Protein AF-B7IEK4-F1 (afdb_monomer_lite)

Organism: Thermosipho africanus (strain TCF52B) (NCBI:txid484019)

Sequence (130 aa):
MVFKKTTFKYEIAVPFFGFIPDEIMPVWNFYTQNFYLSSYICPECGKLMMKTVFPNDYPFETNDGIKKVPRIFTCGDCKTLHIPAPGYKLSSNNGYYYKAKSDEEFEKIIKKIDKNGSLIGRQNTLYNEN

pLDDT: mean 91.56, std 10.75, range [44.56, 98.5]

Foldseek 3Di:
DAWEKFPFAKDFADADVNDDDPLQEADDDDDFDFWDWDRIADRPRRHTWIKFFAQWFDWHHYPVGIATAGMWTAGLVQLKIWTAGHQADVNVSGTTMDHDPDNVRSVVVRRVVRVRTHNDGDDDRHHPDD

Secondary structure (DSSP, 8-state):
--BEEP----EE---BTTB--GGGPPP--S--SS-EEEEEEPTTT-PEEEEEEEEEEEEEEETTEEEEEEEEEEETTTTEEEEEPTT--GGGT-EEEEE-SSHHHHHHHHHHHHTT-BSSPPTT------

Structure (mmCIF, N/CA/C/O backbone):
data_AF-B7IEK4-F1
#
_entry.id   AF-B7IEK4-F1
#
loop_
_atom_site.group_PDB
_atom_site.id
_atom_site.type_symbol
_atom_site.label_atom_id
_atom_site.label_alt_id
_atom_site.label_comp_id
_atom_site.label_asym_id
_atom_site.label_entity_id
_atom_site.label_seq_id
_atom_site.pdbx_PDB_ins_code
_atom_site.Cartn_x
_atom_site.Cartn_y
_atom_site.Cartn_z
_atom_site.occupancy
_atom_site.B_iso_or_equiv
_atom_site.auth_seq_id
_atom_site.auth_comp_id
_atom_site.auth_asym_id
_atom_site.auth_atom_id
_atom_site.pdbx_PDB_model_num
ATOM 1 N N . MET A 1 1 ? -6.422 -3.281 12.115 1.00 90.31 1 MET A N 1
ATOM 2 C CA . MET A 1 1 ? -6.100 -3.572 10.699 1.00 90.31 1 MET A CA 1
ATOM 3 C C . MET A 1 1 ? -5.043 -4.655 10.732 1.00 90.31 1 MET A C 1
ATOM 5 O O . MET A 1 1 ? -3.956 -4.357 11.200 1.00 90.31 1 MET A O 1
ATOM 9 N N . VAL A 1 2 ? -5.368 -5.879 10.307 1.00 96.94 2 VAL A N 1
ATOM 10 C CA . VAL A 1 2 ? -4.427 -7.013 10.330 1.00 96.94 2 VAL A CA 1
ATOM 11 C C . VAL A 1 2 ? -4.109 -7.417 8.898 1.00 96.94 2 VAL A C 1
ATOM 13 O O . VAL A 1 2 ? -5.012 -7.762 8.134 1.00 96.94 2 VAL A O 1
ATOM 16 N N . PHE A 1 3 ? -2.836 -7.343 8.526 1.00 98.12 3 PHE A N 1
ATOM 17 C CA . PHE A 1 3 ? -2.371 -7.679 7.188 1.00 98.12 3 PHE A CA 1
ATOM 18 C C . PHE A 1 3 ? -2.246 -9.199 7.014 1.00 98.12 3 PHE A C 1
ATOM 20 O O . PHE A 1 3 ? -1.711 -9.912 7.867 1.00 98.12 3 PHE A O 1
ATOM 27 N N . LYS A 1 4 ? -2.706 -9.691 5.866 1.00 97.75 4 LYS A N 1
ATOM 28 C CA . LYS A 1 4 ? -2.616 -11.098 5.462 1.00 97.75 4 LYS A CA 1
ATOM 29 C C . LYS A 1 4 ? -1.392 -11.308 4.585 1.00 97.75 4 LYS A C 1
ATOM 31 O O . LYS A 1 4 ? -0.952 -10.377 3.916 1.00 97.75 4 LYS A O 1
ATOM 36 N N . LYS A 1 5 ? -0.848 -12.525 4.559 1.00 97.00 5 LYS A N 1
ATOM 37 C CA . LYS A 1 5 ? 0.287 -12.857 3.688 1.00 97.00 5 LYS A CA 1
ATOM 38 C C . LYS A 1 5 ? -0.080 -12.604 2.224 1.00 97.00 5 LYS A C 1
ATOM 40 O O . LYS A 1 5 ? -1.184 -12.942 1.801 1.00 97.00 5 LYS A O 1
ATOM 45 N N . THR A 1 6 ? 0.817 -11.964 1.479 1.00 94.38 6 THR A N 1
ATOM 46 C CA . THR A 1 6 ? 0.573 -11.627 0.073 1.00 94.38 6 THR A CA 1
ATOM 47 C C . THR A 1 6 ? 0.484 -12.888 -0.780 1.00 94.38 6 THR A C 1
ATOM 49 O O . THR A 1 6 ? 1.303 -13.793 -0.646 1.00 94.38 6 THR A O 1
ATOM 52 N N . THR A 1 7 ? -0.499 -12.930 -1.675 1.00 93.31 7 THR A N 1
ATOM 53 C CA . THR A 1 7 ? -0.586 -13.903 -2.779 1.00 93.31 7 THR A CA 1
ATOM 54 C C . THR A 1 7 ? -0.283 -13.256 -4.130 1.00 93.31 7 THR A C 1
ATOM 56 O O . THR A 1 7 ? -0.235 -13.934 -5.154 1.00 93.31 7 THR A O 1
ATOM 59 N N . PHE A 1 8 ? -0.081 -11.939 -4.137 1.00 94.44 8 PHE A N 1
ATOM 60 C CA . PHE A 1 8 ? 0.182 -11.163 -5.335 1.00 94.44 8 PHE A CA 1
ATOM 61 C C . PHE A 1 8 ? 1.618 -11.295 -5.837 1.00 94.44 8 PHE A C 1
ATOM 63 O O . PHE A 1 8 ? 2.550 -11.470 -5.048 1.00 94.44 8 PHE A O 1
ATOM 70 N N . LYS A 1 9 ? 1.772 -11.108 -7.151 1.00 95.56 9 LYS A N 1
ATOM 71 C CA . LYS A 1 9 ? 3.052 -10.872 -7.817 1.00 95.56 9 LYS A CA 1
ATOM 72 C C . LYS A 1 9 ? 3.156 -9.394 -8.175 1.00 95.56 9 LYS A C 1
ATOM 74 O O . LYS A 1 9 ? 2.292 -8.879 -8.874 1.00 95.56 9 LYS A O 1
ATOM 79 N N . TYR A 1 10 ? 4.173 -8.719 -7.662 1.00 95.69 10 TYR A N 1
ATOM 80 C CA . TYR A 1 10 ? 4.379 -7.293 -7.854 1.00 95.69 10 TYR A CA 1
ATOM 81 C C . TYR A 1 10 ? 5.405 -7.039 -8.942 1.00 95.69 10 TYR A C 1
ATOM 83 O O . TYR A 1 10 ? 6.509 -7.585 -8.922 1.00 95.69 10 TYR A O 1
ATOM 91 N N . GLU A 1 11 ? 5.048 -6.125 -9.829 1.00 93.94 11 GLU A N 1
ATOM 92 C CA . GLU A 1 11 ? 5.883 -5.687 -10.934 1.00 93.94 11 GLU A CA 1
ATOM 93 C C . GLU A 1 11 ? 6.155 -4.190 -10.823 1.00 93.94 11 GLU A C 1
ATOM 95 O O . GLU A 1 11 ? 5.448 -3.439 -10.141 1.00 93.94 11 GLU A O 1
ATOM 100 N N . ILE A 1 12 ? 7.234 -3.770 -11.471 1.00 92.06 12 ILE A N 1
ATOM 101 C CA . ILE A 1 12 ? 7.664 -2.381 -11.522 1.00 92.06 12 ILE A CA 1
ATOM 102 C C . ILE A 1 12 ? 7.354 -1.859 -12.923 1.00 92.06 12 ILE A C 1
ATOM 104 O O . ILE A 1 12 ? 7.728 -2.488 -13.909 1.00 92.06 12 ILE A O 1
ATOM 108 N N . ALA A 1 13 ? 6.704 -0.702 -13.009 1.00 88.44 13 ALA A N 1
ATOM 109 C CA . ALA A 1 13 ? 6.542 0.012 -14.262 1.00 88.44 13 ALA A CA 1
ATOM 110 C C . ALA A 1 13 ? 7.913 0.464 -14.767 1.00 88.44 13 ALA A C 1
ATOM 112 O O . ALA A 1 13 ? 8.627 1.211 -14.090 1.00 88.44 13 ALA A O 1
ATOM 113 N N . VAL A 1 14 ? 8.272 0.007 -15.963 1.00 80.75 14 VAL A N 1
ATOM 114 C CA . VAL A 1 14 ? 9.465 0.462 -16.672 1.00 80.75 14 VAL A CA 1
ATOM 115 C C . VAL A 1 14 ? 9.023 1.577 -17.620 1.00 80.75 14 VAL A C 1
ATOM 117 O O . VAL A 1 14 ? 8.241 1.305 -18.530 1.00 80.75 14 VAL A O 1
ATOM 120 N N . PRO A 1 15 ? 9.458 2.832 -17.413 1.00 75.62 15 PRO A N 1
ATOM 121 C CA . PRO A 1 15 ? 9.068 3.924 -18.294 1.00 75.62 15 PRO A CA 1
ATOM 122 C C . PRO A 1 15 ? 9.600 3.679 -19.712 1.00 75.62 15 PRO A C 1
ATOM 124 O O . PRO A 1 15 ? 10.781 3.381 -19.900 1.00 75.62 15 PRO A O 1
ATOM 127 N N . PHE A 1 16 ? 8.737 3.833 -20.715 1.00 73.00 16 PHE A N 1
ATOM 128 C CA . PHE A 1 16 ? 9.112 3.733 -22.125 1.00 73.00 16 PHE A CA 1
ATOM 129 C C . PHE A 1 16 ? 9.455 5.139 -22.626 1.00 73.00 16 PHE A C 1
ATOM 131 O O . PHE A 1 16 ? 8.608 6.027 -22.598 1.00 73.00 16 PHE A O 1
ATOM 138 N N . PHE A 1 17 ? 10.717 5.378 -23.000 1.00 75.62 17 PHE A N 1
ATOM 139 C CA . PHE A 1 17 ? 11.229 6.718 -23.350 1.00 75.62 17 PHE A CA 1
ATOM 140 C C . PHE A 1 17 ? 10.967 7.803 -22.286 1.00 75.62 17 PHE A C 1
ATOM 142 O O . PHE A 1 17 ? 10.745 8.967 -22.604 1.00 75.62 17 PHE A O 1
ATOM 149 N N . GLY A 1 18 ? 10.991 7.432 -21.002 1.00 76.81 18 GLY A N 1
ATOM 150 C CA . GLY A 1 18 ? 10.754 8.372 -19.901 1.00 76.81 18 GLY A CA 1
ATOM 151 C C . GLY A 1 18 ? 9.282 8.744 -19.685 1.00 76.81 18 GLY A C 1
ATOM 152 O O . GLY A 1 18 ? 8.997 9.542 -18.796 1.00 76.81 18 GLY A O 1
ATOM 153 N N . PHE A 1 19 ? 8.354 8.153 -20.443 1.00 80.19 19 PHE A N 1
ATOM 154 C CA . PHE A 1 19 ? 6.918 8.365 -20.298 1.00 80.19 19 PHE A CA 1
ATOM 155 C C . PHE A 1 19 ? 6.243 7.196 -19.565 1.00 80.19 19 PHE A C 1
ATOM 157 O O . PHE A 1 19 ? 6.614 6.029 -19.727 1.00 80.19 19 PHE A O 1
ATOM 164 N N . ILE A 1 20 ? 5.242 7.533 -18.751 1.00 82.88 20 ILE A N 1
ATOM 165 C CA . ILE A 1 20 ? 4.340 6.599 -18.074 1.00 82.88 20 ILE A CA 1
ATOM 166 C C . ILE A 1 20 ? 2.948 6.827 -18.680 1.00 82.88 20 ILE A C 1
ATOM 168 O O . ILE A 1 20 ? 2.461 7.951 -18.583 1.00 82.88 20 ILE A O 1
ATOM 172 N N . PRO A 1 21 ? 2.311 5.808 -19.288 1.00 87.25 21 PRO A N 1
ATOM 173 C CA . PRO A 1 21 ? 0.976 5.952 -19.863 1.00 87.25 21 PRO A CA 1
ATOM 174 C C . PRO A 1 21 ? -0.082 6.375 -18.842 1.00 87.25 21 PRO A C 1
ATOM 176 O O . PRO A 1 21 ? -0.107 5.876 -17.713 1.00 87.25 21 PRO A O 1
ATOM 179 N N . ASP A 1 22 ? -1.011 7.233 -19.267 1.00 88.25 22 ASP A N 1
ATOM 180 C CA . ASP A 1 22 ? -2.117 7.698 -18.423 1.00 88.25 22 ASP A CA 1
ATOM 181 C C . ASP A 1 22 ? -3.000 6.537 -17.942 1.00 88.25 22 ASP A C 1
ATOM 183 O O . ASP A 1 22 ? -3.550 6.582 -16.837 1.00 88.25 22 ASP A O 1
ATOM 187 N N . GLU A 1 23 ? -3.093 5.441 -18.709 1.00 90.56 23 GLU A N 1
ATOM 188 C CA . GLU A 1 23 ? -3.891 4.282 -18.304 1.00 90.56 23 GLU A CA 1
ATOM 189 C C . GLU A 1 23 ? -3.349 3.594 -17.049 1.00 90.56 23 GLU A C 1
ATOM 191 O O . GLU A 1 23 ? -4.122 2.930 -16.357 1.00 90.56 23 GLU A O 1
ATOM 196 N N . ILE A 1 24 ? -2.067 3.767 -16.715 1.00 92.19 24 ILE A N 1
ATOM 197 C CA . ILE A 1 24 ? -1.469 3.194 -15.504 1.00 92.19 24 ILE A CA 1
ATOM 198 C C . ILE A 1 24 ? -1.284 4.226 -14.391 1.00 92.19 24 ILE A C 1
ATOM 200 O O . ILE A 1 24 ? -0.760 3.882 -13.338 1.00 92.19 24 ILE A O 1
ATOM 204 N N . MET A 1 25 ? -1.728 5.472 -14.560 1.00 94.12 25 MET A N 1
ATOM 205 C CA . MET A 1 25 ? -1.613 6.491 -13.512 1.00 94.12 25 MET A CA 1
ATOM 206 C C . MET A 1 25 ? -2.414 6.121 -12.251 1.00 94.12 25 MET A C 1
ATOM 208 O O . MET A 1 25 ? -3.463 5.474 -12.346 1.00 94.12 25 MET A O 1
ATOM 212 N N . PRO A 1 26 ? -1.938 6.495 -11.047 1.00 95.44 26 PRO A N 1
ATOM 213 C CA . PRO A 1 26 ? -2.632 6.161 -9.809 1.00 95.44 26 PRO A CA 1
ATOM 214 C C . PRO A 1 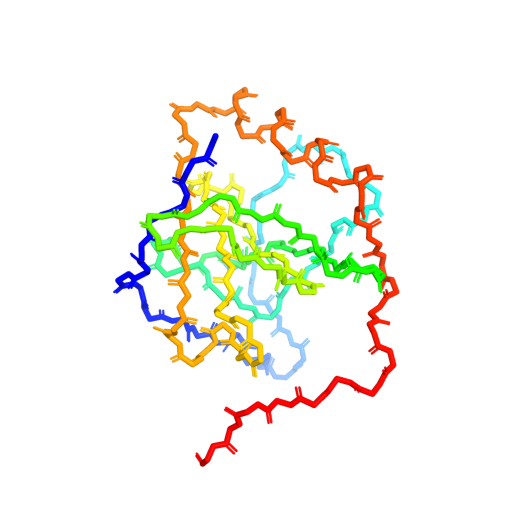26 ? -3.982 6.881 -9.725 1.00 95.44 26 PRO A C 1
ATOM 216 O O . PRO A 1 26 ? -4.104 8.052 -10.081 1.00 95.44 26 PRO A O 1
ATOM 219 N N . VAL A 1 27 ? -4.984 6.211 -9.157 1.00 95.50 27 VAL A N 1
ATOM 220 C CA . VAL A 1 27 ? -6.227 6.867 -8.725 1.00 95.50 27 VAL A CA 1
ATOM 221 C C . VAL A 1 27 ? -6.016 7.396 -7.311 1.00 95.50 27 VAL A C 1
ATOM 223 O O . VAL A 1 27 ? -5.764 6.611 -6.395 1.00 95.50 27 VAL A O 1
ATOM 226 N N . TRP A 1 28 ? -6.100 8.715 -7.115 1.00 95.50 28 TRP A N 1
ATOM 227 C CA . TRP A 1 28 ? -5.885 9.348 -5.811 1.00 95.50 28 TRP A CA 1
ATOM 228 C C . TRP A 1 28 ? -6.726 10.618 -5.660 1.00 95.50 28 TRP A C 1
ATOM 230 O O . TRP A 1 28 ? -6.449 11.634 -6.288 1.00 95.50 28 TRP A O 1
ATOM 240 N N . ASN A 1 29 ? -7.757 10.558 -4.813 1.00 92.44 29 ASN A N 1
ATOM 241 C CA . ASN A 1 29 ? -8.815 11.579 -4.772 1.00 92.44 29 ASN A CA 1
ATOM 242 C C . ASN A 1 29 ? -8.808 12.434 -3.497 1.00 92.44 29 ASN A C 1
ATOM 244 O O . ASN A 1 29 ? -9.764 13.156 -3.230 1.00 92.44 29 ASN A O 1
ATOM 248 N N . PHE A 1 30 ? -7.763 12.342 -2.676 1.00 93.44 30 PHE A N 1
ATOM 249 C CA . PHE A 1 30 ? -7.656 13.109 -1.438 1.00 93.44 30 PHE A CA 1
ATOM 250 C C . PHE A 1 30 ? -6.212 13.533 -1.176 1.00 93.44 30 PHE A C 1
ATOM 252 O O . PHE A 1 30 ? -5.257 12.943 -1.680 1.00 93.44 30 PHE A O 1
ATOM 259 N N . TYR A 1 31 ? -6.057 14.587 -0.380 1.00 94.44 31 TYR A N 1
ATOM 260 C CA . TYR A 1 31 ? -4.759 15.193 -0.116 1.00 94.44 31 TYR A CA 1
ATOM 261 C C . TYR A 1 31 ? -3.952 14.421 0.937 1.00 94.44 31 TYR A C 1
ATOM 263 O O . TYR A 1 31 ? -4.480 14.013 1.975 1.00 94.44 31 TYR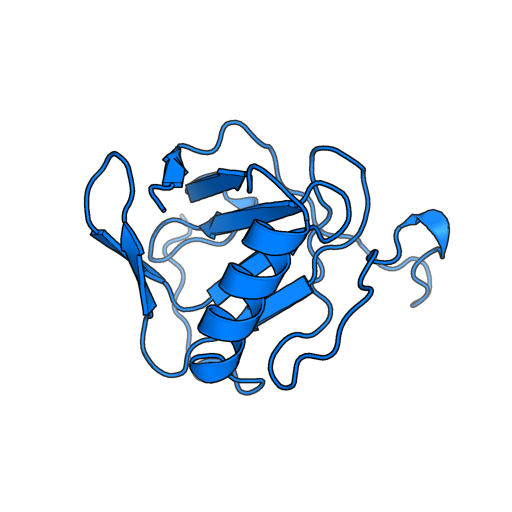 A O 1
ATOM 271 N N . THR A 1 32 ? -2.654 14.285 0.674 1.00 96.94 32 THR A N 1
ATOM 272 C CA . THR A 1 32 ? -1.637 13.673 1.541 1.00 96.94 32 THR A CA 1
ATOM 273 C C . THR A 1 32 ? -0.322 14.423 1.371 1.00 96.94 32 THR A C 1
ATOM 275 O O . THR A 1 32 ? -0.002 14.825 0.254 1.00 96.94 32 THR A O 1
ATOM 278 N N . GLN A 1 33 ? 0.449 14.588 2.445 1.00 96.88 33 GLN A N 1
ATOM 279 C CA . GLN A 1 33 ? 1.714 15.336 2.410 1.00 96.88 33 GLN A CA 1
ATOM 280 C C . GLN A 1 33 ? 2.930 14.446 2.135 1.00 96.88 33 GLN A C 1
ATOM 282 O O . GLN A 1 33 ? 3.909 14.898 1.549 1.00 96.88 33 GLN A O 1
ATOM 287 N N . ASN A 1 34 ? 2.870 13.182 2.554 1.00 97.19 34 ASN A N 1
ATOM 288 C CA . ASN A 1 34 ? 4.003 12.262 2.583 1.00 97.19 34 ASN A CA 1
ATOM 289 C C . ASN A 1 34 ? 3.835 11.060 1.643 1.00 97.19 34 ASN A C 1
ATOM 291 O O . ASN A 1 34 ? 4.706 10.187 1.605 1.00 97.19 34 ASN A O 1
ATOM 295 N N . PHE A 1 35 ? 2.739 10.996 0.883 1.00 97.19 35 PHE A N 1
ATOM 296 C CA . PHE A 1 35 ? 2.568 10.017 -0.188 1.00 97.19 35 PHE A CA 1
ATOM 297 C C . PHE A 1 35 ? 3.025 10.576 -1.531 1.00 97.19 35 PHE A C 1
ATOM 299 O O . PHE A 1 35 ? 2.696 11.695 -1.909 1.00 97.19 35 PHE A O 1
ATOM 306 N N . TYR A 1 36 ? 3.748 9.750 -2.276 1.00 95.19 36 TYR A N 1
ATOM 307 C CA . TYR A 1 36 ? 4.260 10.063 -3.602 1.00 95.19 36 TYR A CA 1
ATOM 308 C C . TYR A 1 36 ? 4.203 8.827 -4.499 1.00 95.19 36 TYR A C 1
ATOM 310 O O . TYR A 1 36 ? 3.989 7.706 -4.028 1.00 95.19 36 TYR A O 1
ATOM 318 N N . LEU A 1 37 ? 4.374 9.032 -5.803 1.00 94.56 37 LEU A N 1
ATOM 319 C CA . LEU A 1 37 ? 4.256 7.964 -6.787 1.00 94.56 37 LEU A CA 1
ATOM 320 C C . LEU A 1 37 ? 5.278 6.844 -6.527 1.00 94.56 37 LEU A C 1
ATOM 322 O O . LEU A 1 37 ? 6.474 7.077 -6.318 1.00 94.56 37 LEU A O 1
ATOM 326 N N . SER A 1 38 ? 4.801 5.603 -6.533 1.00 94.25 38 SER A N 1
ATOM 327 C CA . SER A 1 38 ? 5.640 4.411 -6.543 1.00 94.25 38 SER A CA 1
ATOM 328 C C . SER A 1 38 ? 5.930 3.981 -7.974 1.00 94.25 38 SER A C 1
ATOM 330 O O . SER A 1 38 ? 5.148 4.233 -8.878 1.00 94.25 38 SER A O 1
ATOM 332 N N . SER A 1 39 ? 7.021 3.245 -8.167 1.00 93.12 39 SER A N 1
ATOM 333 C CA . SER A 1 39 ? 7.281 2.536 -9.419 1.00 93.12 39 SER A CA 1
ATOM 334 C C . SER A 1 39 ? 6.523 1.206 -9.506 1.00 93.12 39 SER A C 1
ATOM 336 O O . SER A 1 39 ? 6.556 0.559 -10.540 1.00 93.12 39 SER A O 1
ATOM 338 N N . TYR A 1 40 ? 5.885 0.754 -8.423 1.00 96.25 40 TYR A N 1
ATOM 339 C CA . TYR A 1 40 ? 5.153 -0.512 -8.399 1.00 96.25 40 TYR A CA 1
ATOM 340 C C . TYR A 1 40 ? 3.740 -0.383 -8.955 1.00 96.25 40 TYR A C 1
ATOM 342 O O . TYR A 1 40 ? 3.012 0.552 -8.611 1.00 96.25 40 TYR A O 1
ATOM 350 N N . ILE A 1 41 ? 3.349 -1.389 -9.730 1.00 96.56 41 ILE A N 1
ATOM 351 C CA . ILE A 1 41 ? 2.010 -1.540 -10.289 1.00 96.56 41 ILE A CA 1
ATOM 352 C C . ILE A 1 41 ? 1.149 -2.374 -9.334 1.00 96.56 41 ILE A C 1
ATOM 354 O O . ILE A 1 41 ? 1.613 -3.349 -8.736 1.00 96.56 41 ILE A O 1
ATOM 358 N N . CYS A 1 42 ? -0.111 -1.978 -9.168 1.00 97.56 42 CYS A N 1
ATOM 359 C CA . CYS A 1 42 ? -1.098 -2.744 -8.431 1.00 97.56 42 CYS A CA 1
ATOM 360 C C . CYS A 1 42 ? -1.401 -4.053 -9.182 1.00 97.56 42 CYS A C 1
ATOM 362 O O . CYS A 1 42 ? -1.849 -4.005 -10.328 1.00 97.56 42 CYS A O 1
ATOM 364 N N . PRO A 1 43 ? -1.230 -5.216 -8.537 1.00 96.50 43 PRO A N 1
ATOM 365 C CA . PRO A 1 43 ? -1.439 -6.523 -9.161 1.00 96.50 43 PRO A CA 1
ATOM 366 C C . PRO A 1 43 ? -2.915 -6.843 -9.448 1.00 96.50 43 PRO A C 1
ATOM 368 O O . PRO A 1 43 ? -3.201 -7.816 -10.136 1.00 96.50 43 PRO A O 1
ATOM 371 N N . GLU A 1 44 ? -3.852 -6.067 -8.895 1.00 96.88 44 GLU A N 1
ATOM 372 C CA . GLU A 1 44 ? -5.292 -6.258 -9.100 1.00 96.88 44 GLU A CA 1
ATOM 373 C C . GLU A 1 44 ? -5.814 -5.469 -10.308 1.00 96.88 44 GLU A C 1
ATOM 375 O O . GLU A 1 44 ? -6.554 -6.028 -11.112 1.00 96.88 44 GLU A O 1
ATOM 380 N N . CYS A 1 45 ? -5.444 -4.190 -10.447 1.00 96.94 45 CYS A N 1
ATOM 381 C CA . CYS A 1 45 ? -6.017 -3.306 -11.472 1.00 96.94 45 CYS A CA 1
ATOM 382 C C . CYS A 1 45 ? -5.015 -2.724 -12.476 1.00 96.94 45 CYS A C 1
ATOM 384 O O . CYS A 1 45 ? -5.419 -1.995 -13.379 1.00 96.94 45 CYS A O 1
ATOM 386 N N . GLY A 1 46 ? -3.714 -2.984 -12.329 1.00 96.19 46 GLY A N 1
ATOM 387 C CA . GLY A 1 46 ? -2.697 -2.472 -13.253 1.00 96.19 46 GLY A CA 1
ATOM 388 C C . GLY A 1 46 ? -2.367 -0.980 -13.098 1.00 96.19 46 GLY A C 1
ATOM 389 O O . GLY A 1 46 ? -1.524 -0.465 -13.828 1.00 96.19 46 GLY A O 1
ATOM 390 N N . LYS A 1 47 ? -2.979 -0.271 -12.140 1.00 96.69 47 LYS A N 1
ATOM 391 C CA . LYS A 1 47 ? -2.649 1.130 -11.830 1.00 96.69 47 LYS A CA 1
ATOM 392 C C . LYS A 1 47 ? -1.392 1.227 -10.970 1.00 96.69 47 LYS A C 1
ATOM 394 O O . LYS A 1 47 ? -1.155 0.382 -10.108 1.00 96.69 47 LYS A O 1
ATOM 399 N N . LEU A 1 48 ? -0.616 2.289 -11.136 1.00 96.94 48 LEU A N 1
ATOM 400 C CA . LEU A 1 48 ? 0.496 2.620 -10.257 1.00 96.94 48 L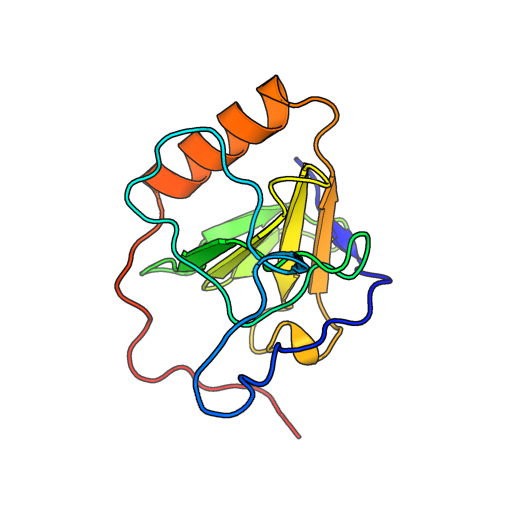EU A CA 1
ATOM 401 C C . LEU A 1 48 ? 0.006 2.832 -8.828 1.00 96.94 48 LEU A C 1
ATOM 403 O O . LEU A 1 48 ? -1.078 3.357 -8.571 1.00 96.94 48 LEU A O 1
ATOM 407 N N . MET A 1 49 ? 0.837 2.410 -7.884 1.00 97.94 49 MET A N 1
ATOM 408 C CA . MET A 1 49 ? 0.584 2.615 -6.468 1.00 97.94 49 MET A CA 1
ATOM 409 C C . MET A 1 49 ? 1.201 3.924 -5.983 1.00 97.94 49 MET A C 1
ATOM 411 O O . MET A 1 49 ? 2.227 4.385 -6.483 1.00 97.94 49 MET A O 1
ATOM 415 N N . MET A 1 50 ? 0.614 4.488 -4.937 1.00 97.94 50 MET A N 1
ATOM 416 C CA . MET A 1 50 ? 1.248 5.518 -4.126 1.00 97.94 50 MET A CA 1
ATOM 417 C C . MET A 1 50 ? 2.086 4.843 -3.040 1.00 97.94 50 MET A C 1
ATOM 419 O O . MET A 1 50 ? 1.871 3.680 -2.692 1.00 97.94 50 MET A O 1
ATOM 423 N N . LYS A 1 51 ? 3.079 5.538 -2.496 1.00 97.25 51 LYS A N 1
ATOM 424 C CA . LYS A 1 51 ? 3.866 5.042 -1.367 1.00 97.25 51 LYS A CA 1
A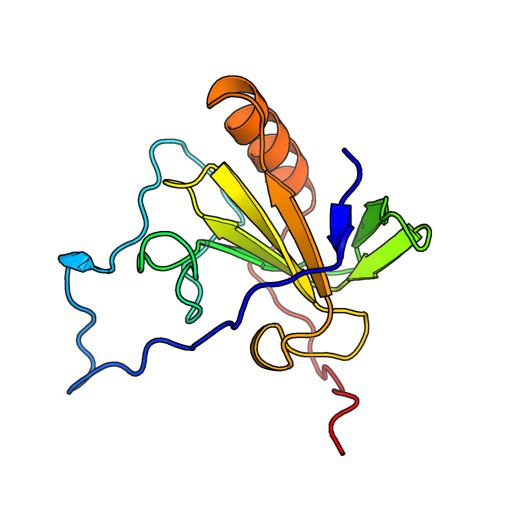TOM 425 C C . LYS A 1 51 ? 4.249 6.160 -0.422 1.00 97.25 51 LYS A C 1
ATOM 427 O O . LYS A 1 51 ? 4.341 7.314 -0.823 1.00 97.25 51 LYS A O 1
ATOM 432 N N . THR A 1 52 ? 4.556 5.775 0.806 1.00 96.94 52 THR A N 1
ATOM 433 C CA . THR A 1 52 ? 5.296 6.611 1.749 1.00 96.94 52 THR A CA 1
ATOM 434 C C . THR A 1 52 ? 6.405 5.789 2.398 1.00 96.94 52 THR A C 1
ATOM 436 O O . THR A 1 52 ? 6.384 4.550 2.372 1.00 96.94 52 THR A O 1
ATOM 439 N N . VAL A 1 53 ? 7.392 6.479 2.955 1.00 95.44 53 VAL A N 1
ATOM 440 C CA . VAL A 1 53 ? 8.510 5.897 3.702 1.00 95.44 53 VAL A CA 1
ATOM 441 C C . VAL A 1 53 ? 8.456 6.367 5.148 1.00 95.44 53 VAL A C 1
ATOM 443 O O . VAL A 1 53 ? 7.879 7.405 5.449 1.00 95.44 53 VAL A O 1
ATOM 446 N N . PHE A 1 54 ? 9.055 5.607 6.054 1.00 93.06 54 PHE A N 1
ATOM 447 C CA . PHE A 1 54 ? 9.106 5.937 7.471 1.00 93.06 54 PHE A CA 1
ATOM 448 C C . PHE A 1 54 ? 10.563 6.158 7.896 1.00 93.06 54 PHE A C 1
ATOM 450 O O . PHE A 1 54 ? 11.399 5.290 7.622 1.00 93.06 54 PHE A O 1
ATOM 457 N N . PRO A 1 55 ? 10.893 7.275 8.576 1.00 87.38 55 PRO A N 1
ATOM 458 C CA . PRO A 1 55 ? 12.251 7.516 9.074 1.00 87.38 55 PRO A CA 1
ATOM 459 C C . PRO A 1 55 ? 12.731 6.412 10.029 1.00 87.38 55 PRO A C 1
ATOM 461 O O . PRO A 1 55 ? 13.881 5.982 9.977 1.00 87.38 55 PRO A O 1
ATOM 464 N N . ASN A 1 56 ? 11.808 5.917 10.857 1.00 87.25 56 ASN A N 1
ATOM 465 C CA . ASN A 1 56 ? 11.968 4.743 11.708 1.00 87.25 56 ASN A CA 1
ATOM 466 C C . ASN A 1 56 ? 10.985 3.663 11.253 1.00 87.25 56 ASN A C 1
ATOM 468 O O . ASN A 1 56 ? 9.864 3.998 10.879 1.00 87.25 56 ASN A O 1
ATOM 472 N N . ASP A 1 57 ? 11.366 2.383 11.317 1.00 90.06 57 ASP A N 1
ATOM 473 C CA . ASP A 1 57 ? 10.489 1.302 10.854 1.00 90.06 57 ASP A CA 1
ATOM 474 C C . ASP A 1 57 ? 9.132 1.327 11.569 1.00 90.06 57 ASP A C 1
ATOM 476 O O . ASP A 1 57 ? 9.053 1.235 12.799 1.00 90.06 57 ASP A O 1
ATOM 480 N N . TYR A 1 58 ? 8.060 1.423 10.784 1.00 93.44 58 TYR A N 1
ATOM 481 C CA . TYR A 1 58 ? 6.705 1.545 11.302 1.00 93.44 58 TYR A CA 1
ATOM 482 C C . TYR A 1 58 ? 6.097 0.159 11.545 1.00 93.44 58 TYR A C 1
ATOM 484 O O . TYR A 1 58 ? 6.207 -0.712 10.673 1.00 93.44 58 TYR A O 1
ATOM 492 N N . PRO A 1 59 ? 5.472 -0.083 12.712 1.00 96.44 59 PRO A N 1
ATOM 493 C CA . PRO A 1 59 ? 4.881 -1.373 13.032 1.00 96.44 59 PRO A CA 1
ATOM 494 C C . PRO A 1 59 ? 3.524 -1.568 12.341 1.00 96.44 59 PRO A C 1
ATOM 496 O O . PRO A 1 59 ? 2.641 -0.717 12.419 1.00 96.44 59 PRO A O 1
ATOM 499 N N . PHE A 1 60 ? 3.330 -2.742 11.746 1.00 97.31 60 PHE A N 1
ATOM 500 C CA . PHE A 1 60 ? 2.047 -3.216 11.236 1.00 97.31 60 PHE A CA 1
ATOM 501 C C . PHE A 1 60 ? 1.701 -4.571 11.850 1.00 97.31 60 PHE A C 1
ATOM 503 O O . PHE A 1 60 ? 2.550 -5.461 11.942 1.00 97.31 60 PHE A O 1
ATOM 510 N N . GLU A 1 61 ? 0.444 -4.734 12.255 1.00 97.94 61 GLU A N 1
ATOM 511 C CA . GLU A 1 61 ? -0.093 -6.024 12.683 1.00 97.94 61 GLU A CA 1
ATOM 512 C C . GLU A 1 61 ? -0.293 -6.927 11.464 1.00 97.94 61 GLU A C 1
ATOM 514 O O . GLU A 1 61 ? -0.929 -6.537 10.482 1.00 97.94 61 GLU A O 1
ATOM 519 N N . THR A 1 62 ? 0.233 -8.147 11.531 1.00 97.81 62 THR A N 1
ATOM 520 C CA . THR A 1 62 ? 0.051 -9.179 10.506 1.00 97.81 62 THR A CA 1
ATOM 521 C C . THR A 1 62 ? -0.403 -10.482 11.153 1.00 97.81 62 THR A C 1
ATOM 523 O O . THR A 1 62 ? -0.275 -10.652 12.367 1.00 97.81 62 THR A O 1
ATOM 526 N N . ASN A 1 63 ? -0.872 -11.434 10.346 1.00 96.25 63 ASN A N 1
ATOM 527 C CA . ASN A 1 63 ? -1.169 -12.788 10.826 1.00 96.25 63 ASN A CA 1
ATOM 528 C C . ASN A 1 63 ? 0.060 -13.506 11.431 1.00 96.25 63 ASN A C 1
ATOM 530 O O . ASN A 1 63 ? -0.117 -14.412 12.236 1.00 96.25 63 ASN A O 1
ATOM 534 N N . ASP A 1 64 ? 1.284 -13.077 11.097 1.00 95.56 64 ASP A N 1
ATOM 535 C CA . ASP A 1 64 ? 2.545 -13.634 11.617 1.00 95.56 64 ASP A CA 1
ATOM 536 C C . ASP A 1 64 ? 3.145 -12.757 12.742 1.00 95.56 64 ASP A C 1
ATOM 538 O O . ASP A 1 64 ? 4.364 -12.742 12.960 1.00 95.56 64 ASP A O 1
ATOM 542 N N . GLY A 1 65 ? 2.309 -11.946 13.399 1.00 96.88 65 GLY A N 1
ATOM 543 C CA . GLY A 1 65 ? 2.701 -10.981 14.426 1.00 96.88 65 GLY A CA 1
ATOM 544 C C . GLY A 1 65 ? 3.067 -9.598 13.876 1.00 96.88 65 GLY A C 1
ATOM 545 O O . GLY A 1 65 ? 2.847 -9.278 12.706 1.00 96.88 65 GLY A O 1
ATOM 546 N N . ILE A 1 66 ? 3.620 -8.740 14.736 1.00 97.38 66 ILE A N 1
ATOM 547 C CA . ILE A 1 66 ? 3.990 -7.366 14.367 1.00 97.38 66 ILE A CA 1
ATOM 548 C C . ILE A 1 66 ? 5.227 -7.380 13.461 1.00 97.38 66 ILE A C 1
ATOM 550 O O . ILE A 1 66 ? 6.263 -7.943 13.818 1.00 97.38 66 ILE A O 1
ATOM 554 N N . LYS A 1 67 ? 5.143 -6.715 12.306 1.00 95.94 67 LYS A N 1
ATOM 555 C CA . LYS A 1 67 ? 6.274 -6.483 11.395 1.00 95.94 67 LYS A CA 1
ATOM 556 C C . LYS A 1 67 ? 6.581 -4.995 11.334 1.00 95.94 67 LYS A C 1
ATOM 558 O O . LYS A 1 67 ? 5.679 -4.185 11.155 1.00 95.94 67 LYS A O 1
ATOM 563 N N . LYS A 1 68 ? 7.855 -4.637 11.483 1.00 94.69 68 LYS A N 1
ATOM 564 C CA . LYS A 1 68 ? 8.329 -3.257 11.350 1.00 94.69 68 LYS A CA 1
ATOM 565 C C . LYS A 1 68 ? 8.945 -3.085 9.968 1.00 94.69 68 LYS A C 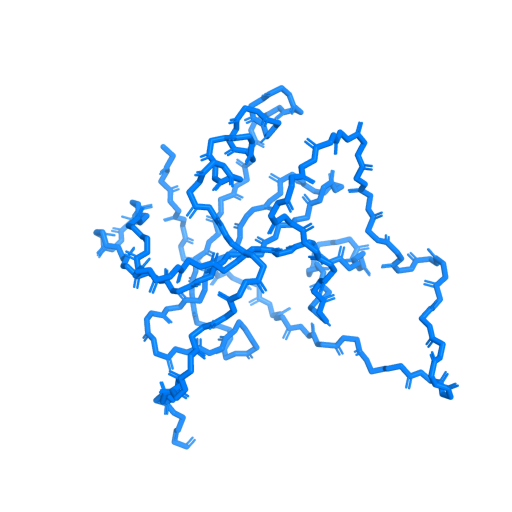1
ATOM 567 O O . LYS A 1 68 ? 9.839 -3.851 9.613 1.00 94.69 68 LYS A O 1
ATOM 572 N N . VAL A 1 69 ? 8.447 -2.130 9.189 1.00 93.88 69 VAL A N 1
ATOM 573 C CA . VAL A 1 69 ? 8.885 -1.928 7.800 1.00 93.88 69 VAL A CA 1
ATOM 574 C C . VAL A 1 69 ? 9.179 -0.455 7.516 1.00 93.88 69 VAL A C 1
ATOM 576 O O . VAL A 1 69 ? 8.525 0.422 8.083 1.00 93.88 69 VAL A O 1
ATOM 579 N N . PRO A 1 70 ? 10.111 -0.160 6.595 1.00 93.31 70 PRO A N 1
ATOM 580 C CA . PRO A 1 70 ? 10.520 1.215 6.313 1.00 93.31 70 PRO A CA 1
ATOM 581 C C . PRO A 1 70 ? 9.591 1.939 5.332 1.00 93.31 70 PRO A C 1
ATOM 583 O O . PRO A 1 70 ? 9.820 3.103 5.024 1.00 93.31 70 PRO A O 1
ATOM 586 N N . ARG A 1 71 ? 8.594 1.255 4.758 1.00 94.94 71 ARG A N 1
ATOM 587 C CA . ARG A 1 71 ? 7.724 1.802 3.708 1.00 94.94 71 ARG A CA 1
ATOM 588 C C . ARG A 1 71 ? 6.467 0.977 3.511 1.00 94.94 71 ARG A C 1
ATOM 590 O O . ARG A 1 71 ? 6.448 -0.213 3.824 1.00 94.94 71 ARG A O 1
ATOM 597 N N . ILE A 1 72 ? 5.471 1.606 2.905 1.00 97.50 72 ILE A N 1
ATOM 598 C CA . ILE A 1 72 ? 4.214 0.981 2.502 1.00 97.50 72 ILE A CA 1
ATOM 599 C C . ILE A 1 72 ? 3.793 1.482 1.123 1.00 97.50 72 ILE A C 1
ATOM 601 O O . ILE A 1 72 ? 4.085 2.619 0.755 1.00 97.50 72 ILE A O 1
ATOM 605 N N . PHE A 1 73 ? 3.106 0.624 0.378 1.00 98.19 73 PHE A N 1
ATOM 606 C CA . PHE A 1 73 ? 2.577 0.895 -0.953 1.00 98.19 73 PHE A CA 1
ATOM 607 C C . PHE A 1 73 ? 1.061 0.751 -0.938 1.00 98.19 73 PHE A C 1
ATOM 609 O O . PHE A 1 73 ? 0.538 -0.116 -0.240 1.00 98.19 73 PHE A O 1
ATOM 616 N N . THR A 1 74 ? 0.345 1.593 -1.671 1.00 98.38 74 THR A N 1
ATOM 617 C CA . THR A 1 74 ? -1.114 1.660 -1.602 1.00 98.38 74 THR A CA 1
ATOM 618 C C . THR A 1 74 ? -1.725 1.879 -2.979 1.00 98.38 74 THR A C 1
ATOM 620 O O . THR A 1 74 ? -1.253 2.700 -3.764 1.00 98.38 74 THR A O 1
ATOM 623 N N . CYS A 1 75 ? -2.792 1.145 -3.282 1.00 98.38 75 CYS A N 1
ATOM 624 C CA . CYS A 1 75 ? -3.597 1.368 -4.475 1.00 98.38 75 CYS A CA 1
ATOM 625 C C . CYS A 1 75 ? -4.857 2.140 -4.083 1.00 98.38 75 CYS A C 1
ATOM 627 O O . CYS A 1 75 ? -5.667 1.644 -3.299 1.00 98.38 75 CYS A O 1
ATOM 629 N N . GLY A 1 76 ? -5.032 3.350 -4.618 1.00 97.69 76 GLY A N 1
ATOM 630 C CA . GLY A 1 76 ? -6.226 4.156 -4.349 1.00 97.69 76 GLY A CA 1
ATOM 631 C C . GLY A 1 76 ? -7.467 3.730 -5.137 1.00 97.69 76 GLY A C 1
ATOM 632 O O . GLY A 1 76 ? -8.565 4.157 -4.784 1.00 97.69 76 GLY A O 1
ATOM 633 N N . ASP A 1 77 ? -7.308 2.861 -6.138 1.00 97.50 77 ASP A N 1
ATOM 634 C CA . ASP A 1 77 ? -8.405 2.248 -6.893 1.00 97.50 77 ASP A CA 1
ATOM 635 C C . ASP A 1 77 ? -8.936 1.002 -6.159 1.00 97.50 77 ASP A C 1
ATOM 637 O O . ASP A 1 77 ? -10.060 0.990 -5.667 1.00 97.50 77 ASP A O 1
ATOM 641 N N . CYS A 1 78 ? -8.079 -0.002 -5.928 1.00 98.12 78 CYS A N 1
ATOM 642 C CA . CYS A 1 78 ? -8.446 -1.238 -5.219 1.00 98.12 78 CYS A CA 1
ATOM 643 C C . CYS A 1 78 ? -8.577 -1.095 -3.693 1.00 98.12 78 CYS A C 1
ATOM 645 O O . CYS A 1 78 ? -8.974 -2.052 -3.021 1.00 98.12 78 CYS A O 1
ATOM 647 N N . LYS A 1 79 ? -8.220 0.070 -3.138 1.00 98.12 79 LYS A N 1
ATOM 648 C CA . LYS A 1 79 ? -8.203 0.368 -1.693 1.00 98.12 79 LYS A CA 1
ATOM 649 C C . LYS A 1 79 ? -7.348 -0.609 -0.884 1.00 98.12 79 LYS A C 1
ATOM 651 O O . LYS A 1 79 ? -7.676 -0.981 0.248 1.00 98.12 79 LYS A O 1
ATOM 656 N N . THR A 1 80 ? -6.238 -1.036 -1.472 1.00 98.00 80 THR A N 1
ATOM 657 C CA . THR A 1 80 ? -5.310 -1.987 -0.866 1.00 98.00 80 THR A CA 1
ATOM 658 C C . THR A 1 80 ? -4.039 -1.320 -0.380 1.00 98.00 80 THR A C 1
ATOM 660 O O . THR A 1 80 ? -3.598 -0.289 -0.889 1.00 98.00 80 THR A O 1
ATOM 663 N N . LEU A 1 81 ? -3.451 -1.923 0.643 1.00 98.50 81 LEU A N 1
ATOM 664 C CA . LEU A 1 81 ? -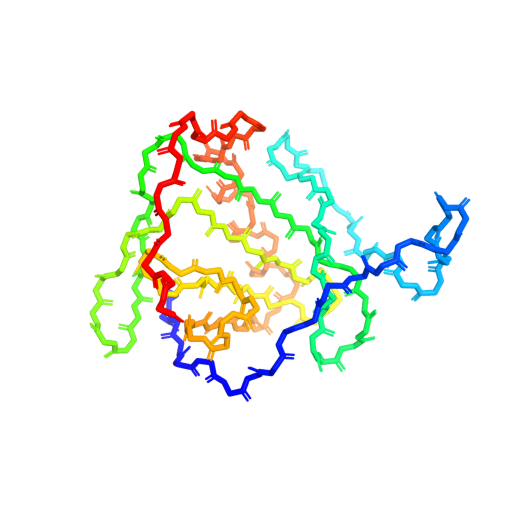2.180 -1.542 1.223 1.00 98.50 81 LEU A CA 1
ATOM 665 C C . LEU A 1 81 ? -1.265 -2.757 1.229 1.00 98.50 81 LEU A C 1
ATOM 667 O O . LEU A 1 81 ? -1.705 -3.860 1.542 1.00 98.50 81 LEU A O 1
ATOM 671 N N . HIS A 1 82 ? 0.007 -2.546 0.925 1.00 98.44 82 HIS A N 1
ATOM 672 C CA . HIS A 1 82 ? 0.986 -3.594 0.691 1.00 98.44 82 HIS A CA 1
ATOM 673 C C . HIS A 1 82 ? 2.299 -3.239 1.387 1.00 98.44 82 HIS A C 1
ATOM 675 O O . HIS A 1 82 ? 2.849 -2.152 1.194 1.00 98.44 82 HIS A O 1
ATOM 681 N N . ILE A 1 83 ? 2.816 -4.170 2.182 1.00 97.44 83 ILE A N 1
ATOM 682 C CA . ILE A 1 83 ? 4.110 -4.048 2.856 1.00 97.44 83 ILE A CA 1
ATOM 683 C C . ILE A 1 83 ? 4.999 -5.234 2.470 1.00 97.44 83 ILE A C 1
ATOM 685 O O . ILE A 1 83 ? 4.520 -6.370 2.460 1.00 97.44 83 ILE A O 1
ATOM 689 N N . PRO A 1 84 ? 6.288 -5.023 2.161 1.00 95.75 84 PRO A N 1
ATOM 690 C CA . PRO A 1 84 ? 7.224 -6.131 2.024 1.00 95.75 84 PRO A CA 1
ATOM 691 C C . PRO A 1 84 ? 7.530 -6.740 3.399 1.00 95.75 84 PRO A C 1
ATOM 693 O O . PRO A 1 84 ? 7.356 -6.093 4.433 1.00 95.75 84 PRO A O 1
ATOM 696 N N . ALA A 1 85 ? 8.032 -7.971 3.427 1.00 94.00 85 ALA A N 1
ATOM 697 C CA . ALA A 1 85 ? 8.661 -8.503 4.629 1.00 94.00 85 ALA A CA 1
ATOM 698 C C . ALA A 1 85 ? 9.893 -7.645 5.012 1.00 94.00 85 ALA A C 1
ATOM 700 O O . ALA A 1 85 ? 10.539 -7.072 4.126 1.00 94.00 85 ALA A O 1
ATOM 701 N N . PRO A 1 86 ? 10.248 -7.536 6.309 1.00 91.44 86 PRO A N 1
ATOM 702 C CA . PRO A 1 86 ? 11.426 -6.776 6.729 1.00 91.44 86 PRO A CA 1
ATOM 703 C C . PRO A 1 86 ? 12.694 -7.229 5.987 1.00 91.44 86 PRO A C 1
ATOM 705 O O . PRO A 1 86 ? 12.983 -8.422 5.928 1.00 91.44 86 PRO A O 1
ATOM 708 N N . GLY A 1 87 ? 13.432 -6.278 5.409 1.00 87.88 87 GLY A N 1
ATOM 709 C CA . GLY A 1 87 ? 14.643 -6.543 4.616 1.00 87.88 87 GLY A CA 1
ATOM 710 C C . GLY A 1 87 ? 14.412 -6.862 3.132 1.00 87.88 87 GLY A C 1
ATOM 711 O O . GLY A 1 87 ? 15.388 -6.979 2.398 1.00 87.88 87 GLY A O 1
ATOM 712 N N . TYR A 1 88 ? 13.163 -6.948 2.663 1.00 90.88 88 TYR A N 1
ATOM 713 C CA . TYR A 1 88 ? 12.836 -7.282 1.271 1.00 90.88 88 TYR A CA 1
ATOM 714 C C . TYR A 1 88 ? 12.269 -6.092 0.483 1.00 90.88 88 TYR A C 1
ATOM 716 O O . TYR A 1 88 ? 11.782 -5.096 1.038 1.00 90.88 88 TYR A O 1
ATOM 724 N N . LYS A 1 89 ? 12.320 -6.200 -0.848 1.00 92.25 89 LYS A N 1
ATOM 725 C CA . LYS A 1 89 ? 11.553 -5.352 -1.769 1.00 92.25 89 LYS A CA 1
ATOM 726 C C . LYS A 1 89 ? 10.140 -5.909 -1.934 1.00 92.25 89 LYS A C 1
ATOM 728 O O . LYS A 1 89 ? 9.880 -7.075 -1.654 1.00 92.25 89 LYS A O 1
ATOM 733 N N . LEU A 1 90 ? 9.221 -5.079 -2.430 1.00 94.38 90 LEU A N 1
ATOM 734 C CA . LEU A 1 90 ? 7.872 -5.553 -2.745 1.00 94.38 90 LEU A CA 1
ATOM 735 C C . LEU A 1 90 ? 7.898 -6.547 -3.924 1.00 94.38 90 LEU A C 1
ATOM 737 O O . LEU A 1 90 ? 7.198 -7.553 -3.880 1.00 94.38 90 LEU A O 1
ATOM 741 N N . SER A 1 91 ? 8.788 -6.339 -4.904 1.00 93.88 91 SER A N 1
ATOM 742 C CA . SER A 1 91 ? 9.027 -7.256 -6.035 1.00 93.88 91 SER A CA 1
ATOM 743 C C . SER A 1 91 ? 9.547 -8.635 -5.626 1.00 93.88 91 SER A C 1
ATOM 745 O O . SER A 1 91 ? 9.480 -9.568 -6.419 1.00 93.88 91 SER A O 1
ATOM 747 N N . SER A 1 92 ? 10.042 -8.800 -4.395 1.00 93.25 92 SER A N 1
ATOM 748 C CA . SER A 1 92 ? 10.413 -10.116 -3.866 1.00 93.25 92 SER A CA 1
ATOM 749 C C . SER A 1 92 ? 9.188 -11.010 -3.623 1.00 93.25 92 SER A C 1
ATOM 751 O O . SER A 1 92 ? 9.352 -12.163 -3.239 1.00 93.25 92 SER A O 1
ATOM 753 N N . ASN A 1 93 ? 7.962 -10.487 -3.801 1.00 93.81 93 ASN A N 1
ATOM 754 C CA . ASN A 1 93 ? 6.689 -11.200 -3.623 1.00 93.81 93 ASN A CA 1
ATOM 755 C C . ASN A 1 93 ? 6.545 -11.852 -2.241 1.00 93.81 93 ASN A C 1
ATOM 757 O O . ASN A 1 93 ? 5.777 -12.789 -2.042 1.00 93.81 93 ASN A O 1
ATOM 761 N N . ASN A 1 94 ? 7.286 -11.317 -1.271 1.00 93.44 94 ASN A N 1
ATOM 762 C CA . ASN A 1 94 ? 7.313 -11.753 0.108 1.00 93.44 94 ASN A CA 1
ATOM 763 C C . ASN A 1 94 ? 6.908 -10.574 0.986 1.00 93.44 94 ASN A C 1
ATOM 765 O O . ASN A 1 94 ? 7.635 -9.587 1.112 1.00 93.44 94 ASN A O 1
ATOM 769 N N . GLY A 1 95 ? 5.720 -10.660 1.566 1.00 96.00 95 GLY A N 1
ATOM 770 C CA . GLY A 1 95 ? 5.147 -9.566 2.325 1.00 96.00 95 GLY A CA 1
ATOM 771 C C . GLY A 1 95 ? 3.691 -9.807 2.657 1.00 96.00 95 GLY A C 1
ATOM 772 O O . GLY A 1 95 ? 3.215 -10.945 2.706 1.00 96.00 95 GLY A O 1
ATOM 773 N N . TYR A 1 96 ? 2.983 -8.712 2.884 1.00 98.19 96 TYR A N 1
ATOM 774 C CA . TYR A 1 96 ? 1.625 -8.732 3.383 1.00 98.19 96 TYR A CA 1
ATOM 775 C C . TYR A 1 96 ? 0.773 -7.661 2.714 1.00 98.19 96 TYR A C 1
ATOM 777 O O . TYR A 1 96 ? 1.286 -6.648 2.236 1.00 98.19 96 TYR A O 1
ATOM 785 N N . TYR A 1 97 ? -0.539 -7.870 2.719 1.00 98.19 97 TYR A N 1
ATOM 786 C CA . TYR A 1 97 ? -1.505 -6.911 2.212 1.00 98.19 97 TYR A CA 1
ATOM 787 C C . TYR A 1 97 ? -2.719 -6.769 3.134 1.00 98.19 97 TYR A C 1
ATOM 789 O O . TYR A 1 97 ? -3.069 -7.674 3.896 1.00 98.19 97 TYR A O 1
ATOM 797 N N . TYR A 1 98 ? -3.373 -5.620 3.041 1.00 98.25 98 TYR A N 1
ATOM 798 C CA . TYR A 1 98 ? -4.668 -5.339 3.642 1.00 98.25 98 TYR A CA 1
ATOM 799 C C . TYR A 1 98 ? -5.566 -4.691 2.592 1.00 98.25 98 TYR A C 1
ATOM 801 O O . TYR A 1 98 ? -5.100 -3.859 1.819 1.00 98.25 98 TYR A O 1
ATOM 809 N N . LYS A 1 99 ? -6.850 -5.053 2.571 1.00 97.94 99 LYS A N 1
ATOM 810 C CA . LYS A 1 99 ? -7.870 -4.411 1.736 1.00 97.94 99 LYS A CA 1
ATOM 811 C C . LYS A 1 99 ? -8.863 -3.712 2.651 1.00 97.94 99 LYS A C 1
ATOM 813 O O . LYS A 1 99 ? -9.439 -4.366 3.522 1.00 97.94 99 LYS A O 1
ATOM 818 N N . ALA A 1 100 ? -9.015 -2.401 2.485 1.00 97.69 100 ALA A N 1
ATOM 819 C CA . ALA A 1 100 ? -10.023 -1.646 3.216 1.00 97.69 100 ALA A CA 1
ATOM 820 C C . ALA A 1 100 ? -11.429 -2.101 2.796 1.00 97.69 100 ALA A C 1
ATOM 822 O O . ALA A 1 100 ? -11.645 -2.535 1.665 1.00 97.69 100 ALA A O 1
ATOM 823 N N . LYS A 1 101 ? -12.388 -2.019 3.718 1.00 96.88 101 LYS A N 1
ATOM 824 C CA . LYS A 1 101 ? -13.781 -2.434 3.501 1.00 96.88 101 LYS A CA 1
ATOM 825 C C . LYS A 1 101 ? -14.606 -1.354 2.807 1.00 96.88 101 LYS A C 1
ATOM 827 O O . LYS A 1 101 ? -15.659 -1.662 2.260 1.00 96.88 101 LYS A O 1
ATOM 832 N N . SER A 1 102 ? -14.151 -0.106 2.861 1.00 97.19 102 SER A N 1
ATOM 833 C CA . SER A 1 102 ? -14.786 1.040 2.215 1.00 97.19 102 SER A CA 1
ATOM 834 C C . SER A 1 102 ? -13.771 2.135 1.889 1.00 97.19 102 SER A C 1
ATOM 836 O O . SER A 1 102 ? -12.675 2.182 2.458 1.00 97.19 102 SER A O 1
ATOM 838 N N . ASP A 1 103 ? -14.170 3.054 1.013 1.00 96.44 103 ASP A N 1
ATOM 839 C CA . ASP A 1 103 ? -13.406 4.252 0.656 1.00 96.44 103 ASP A CA 1
ATOM 840 C C . ASP A 1 103 ? -13.120 5.137 1.875 1.00 96.44 103 ASP A C 1
ATOM 842 O O . ASP A 1 103 ? -12.000 5.615 2.048 1.00 96.44 103 ASP A O 1
ATOM 846 N N . GLU A 1 104 ? -14.094 5.283 2.775 1.00 97.00 104 GLU A N 1
ATOM 847 C CA . GLU A 1 104 ? -13.930 6.040 4.019 1.00 97.00 104 GLU A CA 1
ATOM 848 C C . GLU A 1 104 ? -12.909 5.400 4.966 1.00 97.00 104 GLU A C 1
ATOM 850 O O . GLU A 1 104 ? -12.128 6.101 5.615 1.00 97.00 104 GLU A O 1
ATOM 855 N N . GLU A 1 105 ? -12.915 4.066 5.087 1.00 97.56 105 GLU A N 1
ATOM 856 C CA . GLU A 1 105 ? -11.918 3.356 5.889 1.00 97.56 105 GLU A CA 1
ATOM 857 C C . GLU A 1 105 ? -10.529 3.541 5.277 1.00 97.56 105 GLU A C 1
ATOM 859 O O . GLU A 1 105 ? -9.578 3.851 5.996 1.00 97.56 105 GLU A O 1
ATOM 864 N N . PHE A 1 106 ? -10.424 3.399 3.954 1.00 98.19 106 PHE A N 1
ATOM 865 C CA . PHE A 1 106 ? -9.178 3.603 3.232 1.00 98.19 106 PHE A CA 1
ATOM 866 C C . PHE A 1 106 ? -8.615 5.000 3.491 1.00 98.19 106 PHE A C 1
ATOM 868 O O . PHE A 1 106 ? -7.488 5.122 3.964 1.00 98.19 106 PHE A O 1
ATOM 875 N N . GLU A 1 107 ? -9.408 6.051 3.283 1.00 98.00 107 GLU A N 1
ATOM 876 C CA . GLU A 1 107 ? -8.970 7.429 3.504 1.00 98.00 107 GLU A CA 1
ATOM 877 C C . GLU A 1 107 ? -8.526 7.669 4.957 1.00 98.00 107 GLU A C 1
ATOM 879 O O . GLU A 1 107 ? -7.471 8.263 5.198 1.00 98.00 107 GLU A O 1
ATOM 884 N N . LYS A 1 108 ? -9.274 7.154 5.946 1.00 97.62 108 LYS A N 1
ATOM 885 C CA . LYS A 1 108 ? -8.900 7.244 7.370 1.00 97.62 108 LYS A CA 1
ATOM 886 C C . LYS A 1 108 ? -7.564 6.556 7.655 1.00 97.62 108 LYS A C 1
ATOM 888 O O . LYS A 1 108 ? -6.733 7.111 8.382 1.00 97.62 108 LYS A O 1
ATOM 893 N N . ILE A 1 109 ? -7.339 5.366 7.092 1.00 98.00 109 ILE A N 1
ATOM 894 C CA . ILE A 1 109 ? -6.076 4.633 7.239 1.00 98.00 109 ILE A CA 1
ATOM 895 C C . ILE A 1 109 ? -4.934 5.424 6.602 1.00 98.00 109 ILE A C 1
ATOM 897 O O . ILE A 1 109 ? -3.907 5.632 7.250 1.00 98.00 109 ILE A O 1
ATOM 901 N N . ILE A 1 110 ? -5.115 5.902 5.371 1.00 98.25 110 ILE A N 1
ATOM 902 C CA . ILE A 1 110 ? -4.079 6.648 4.661 1.00 98.25 110 ILE A CA 1
ATOM 903 C C . ILE A 1 110 ? -3.725 7.936 5.402 1.00 98.25 110 ILE A C 1
ATOM 905 O O . ILE A 1 110 ? -2.547 8.170 5.642 1.00 98.25 110 ILE A O 1
ATOM 909 N N . LYS A 1 111 ? -4.704 8.717 5.873 1.00 97.75 111 LYS A N 1
ATOM 910 C CA . LYS A 1 111 ? -4.451 9.923 6.683 1.00 97.75 111 LYS A CA 1
ATOM 911 C C . LYS A 1 111 ? -3.686 9.622 7.974 1.00 97.75 111 LYS A C 1
ATOM 913 O O . LYS A 1 111 ? -2.871 10.431 8.413 1.00 97.75 111 LYS A O 1
ATOM 918 N N . LYS A 1 112 ? -3.925 8.469 8.607 1.00 97.12 112 LYS A N 1
ATOM 919 C CA . LYS A 1 112 ? -3.158 8.038 9.789 1.00 97.12 112 LYS A CA 1
ATOM 920 C C . LYS A 1 112 ? -1.711 7.696 9.425 1.00 97.12 112 LYS A C 1
ATOM 922 O O . LYS A 1 112 ? -0.797 8.069 10.159 1.00 97.12 112 LYS A O 1
ATOM 927 N N . ILE A 1 113 ? -1.512 6.986 8.319 1.00 97.12 113 ILE A N 1
ATOM 928 C CA . ILE A 1 113 ? -0.185 6.608 7.828 1.00 97.12 113 ILE A CA 1
ATOM 929 C C . ILE A 1 113 ? 0.600 7.850 7.397 1.00 97.12 113 ILE A C 1
ATOM 931 O O . ILE A 1 113 ? 1.750 7.993 7.790 1.00 97.12 113 ILE A O 1
ATOM 935 N N . ASP A 1 114 ? -0.037 8.770 6.675 1.00 97.31 114 ASP A N 1
ATOM 936 C CA . ASP A 1 114 ? 0.554 10.009 6.163 1.00 97.31 114 ASP A CA 1
ATOM 937 C C . ASP A 1 114 ? 1.173 10.858 7.281 1.00 97.31 114 ASP A C 1
ATOM 939 O O . ASP A 1 114 ? 2.297 11.325 7.143 1.00 97.31 114 ASP A O 1
ATOM 943 N N . LYS A 1 115 ? 0.506 10.956 8.442 1.00 96.25 115 LYS A N 1
ATOM 944 C CA . LYS A 1 115 ? 1.028 11.649 9.639 1.00 96.25 115 LYS A CA 1
ATOM 945 C C . LYS A 1 115 ? 2.332 11.066 10.191 1.00 96.25 115 LYS A C 1
ATOM 947 O O . LYS A 1 115 ? 3.039 11.758 10.913 1.00 96.25 115 LYS A O 1
ATOM 952 N N . ASN A 1 116 ? 2.605 9.790 9.925 1.00 94.44 116 ASN A N 1
ATOM 953 C CA . ASN A 1 116 ? 3.812 9.097 10.381 1.00 94.44 116 ASN A CA 1
ATOM 954 C C . ASN A 1 116 ? 4.832 8.901 9.252 1.00 94.44 116 ASN A C 1
ATOM 956 O O . ASN A 1 116 ? 5.968 8.512 9.520 1.00 94.44 116 ASN A O 1
ATOM 960 N N . GLY A 1 117 ? 4.410 9.117 8.006 1.00 94.50 117 GLY A N 1
ATOM 961 C CA . GLY A 1 117 ? 5.225 8.975 6.815 1.00 94.50 117 GLY A CA 1
ATOM 962 C C . GLY A 1 117 ? 6.170 10.151 6.605 1.00 94.50 117 GLY A C 1
ATOM 963 O O . GLY A 1 117 ? 6.157 11.151 7.319 1.00 94.50 117 GLY A O 1
ATOM 964 N N . SER A 1 118 ? 7.003 10.015 5.587 1.00 93.75 118 SER A N 1
ATOM 965 C CA . SER A 1 118 ? 7.947 11.020 5.128 1.00 93.75 118 SER A CA 1
ATOM 966 C C . SER A 1 118 ? 8.145 10.886 3.621 1.00 93.75 118 SER A C 1
ATOM 968 O O . SER A 1 118 ? 7.892 9.833 3.033 1.00 93.75 118 SER A O 1
ATOM 970 N N . LEU A 1 119 ? 8.647 11.952 3.003 1.00 90.31 119 LEU A N 1
ATOM 971 C CA . LEU A 1 119 ? 9.194 11.929 1.646 1.00 90.31 119 LEU A CA 1
ATOM 972 C C . LEU A 1 119 ? 10.683 11.541 1.630 1.00 90.31 119 LEU A C 1
ATOM 974 O O . LEU A 1 119 ? 11.223 11.179 0.586 1.00 90.31 119 LEU A O 1
ATOM 978 N N . ILE A 1 120 ? 11.353 11.602 2.785 1.00 84.00 120 ILE A N 1
ATOM 979 C CA . ILE A 1 120 ? 12.784 11.331 2.916 1.00 84.00 120 ILE A CA 1
ATOM 980 C C . ILE A 1 120 ? 12.967 9.856 3.272 1.00 84.00 120 ILE A C 1
ATOM 982 O O . ILE A 1 120 ? 12.635 9.407 4.369 1.00 84.00 120 ILE A O 1
ATOM 986 N N . GLY A 1 121 ? 13.485 9.088 2.313 1.00 66.94 121 GLY A N 1
ATOM 987 C CA . GLY A 1 121 ? 13.823 7.680 2.516 1.00 66.94 121 GLY A CA 1
ATOM 988 C C . GLY A 1 121 ? 15.002 7.487 3.469 1.00 66.94 121 GLY A C 1
ATOM 989 O O . GLY A 1 121 ? 15.788 8.400 3.717 1.00 66.94 121 GLY A O 1
ATOM 990 N N . ARG A 1 122 ? 15.165 6.259 3.968 1.00 66.06 122 ARG A N 1
ATOM 991 C CA . ARG A 1 122 ? 16.372 5.863 4.704 1.00 66.06 122 ARG A CA 1
ATOM 992 C C . ARG A 1 122 ? 17.617 6.028 3.832 1.00 66.06 122 ARG A C 1
ATOM 994 O O . ARG A 1 122 ? 17.673 5.491 2.725 1.00 66.06 122 ARG A O 1
ATOM 1001 N N . GLN A 1 123 ? 18.643 6.667 4.380 1.00 57.81 123 GLN A N 1
ATOM 1002 C CA . GLN A 1 123 ? 20.003 6.550 3.860 1.00 57.81 123 GLN A CA 1
ATOM 1003 C C . GLN A 1 123 ? 20.537 5.147 4.221 1.00 57.81 123 GLN A C 1
ATOM 1005 O O . GLN A 1 123 ? 20.320 4.681 5.337 1.00 57.81 123 GLN A O 1
ATOM 1010 N N . ASN A 1 124 ? 21.188 4.453 3.278 1.00 56.44 124 ASN A N 1
ATOM 1011 C CA . ASN A 1 124 ? 21.837 3.140 3.475 1.00 56.44 124 ASN A CA 1
ATOM 1012 C C . ASN A 1 124 ? 20.907 1.947 3.802 1.00 56.44 124 ASN A C 1
ATOM 1014 O O . ASN A 1 124 ? 21.158 1.182 4.730 1.00 56.44 124 ASN A O 1
ATOM 1018 N N . THR A 1 125 ? 19.829 1.744 3.034 1.00 58.84 125 THR A N 1
ATOM 1019 C CA . THR A 1 125 ? 18.988 0.537 3.195 1.00 58.84 125 THR A CA 1
ATOM 1020 C C . THR A 1 125 ? 19.705 -0.706 2.654 1.00 58.84 125 THR A C 1
ATOM 1022 O O . THR A 1 125 ? 19.886 -0.823 1.443 1.00 58.84 125 THR A O 1
ATOM 1025 N N . LEU A 1 126 ? 20.063 -1.643 3.535 1.00 58.12 126 LEU A N 1
ATOM 1026 C CA . LEU A 1 126 ? 20.544 -2.979 3.168 1.00 58.12 126 LEU A CA 1
ATOM 1027 C C . LEU A 1 126 ? 19.348 -3.904 2.898 1.00 58.12 126 LEU A C 1
ATOM 1029 O O . LEU A 1 126 ? 18.394 -3.933 3.679 1.00 58.12 126 LEU A O 1
ATOM 1033 N N . TYR A 1 127 ? 19.392 -4.634 1.785 1.00 62.50 127 TYR A N 1
ATOM 1034 C CA . TYR A 1 127 ? 18.391 -5.640 1.432 1.00 62.50 127 TYR A CA 1
ATOM 1035 C C . TYR A 1 127 ? 18.963 -7.034 1.650 1.00 62.50 127 TYR A C 1
ATOM 1037 O O . TYR A 1 127 ? 20.111 -7.292 1.300 1.00 62.50 127 TYR A O 1
ATOM 1045 N N . ASN A 1 128 ? 18.138 -7.931 2.179 1.00 60.22 128 ASN A N 1
ATOM 1046 C CA . ASN A 1 128 ? 18.459 -9.349 2.284 1.00 60.22 128 ASN A CA 1
ATOM 1047 C C . ASN A 1 128 ? 18.071 -10.023 0.959 1.00 60.22 128 ASN A C 1
ATOM 1049 O O . ASN A 1 128 ? 17.056 -10.712 0.881 1.00 60.22 128 ASN A O 1
ATOM 1053 N N . GLU A 1 129 ? 18.817 -9.736 -0.106 1.00 57.00 129 GLU A N 1
ATOM 1054 C CA . GLU A 1 129 ? 18.668 -10.395 -1.407 1.00 57.00 129 GLU A CA 1
ATOM 1055 C C . GLU A 1 129 ? 19.849 -11.363 -1.583 1.00 57.00 129 GLU A C 1
ATOM 1057 O O . GLU A 1 129 ? 20.999 -10.937 -1.494 1.00 57.00 129 GLU A O 1
ATOM 1062 N N . ASN A 1 130 ? 19.546 -12.656 -1.767 1.00 44.56 130 ASN A N 1
ATOM 1063 C CA . ASN A 1 130 ? 20.491 -13.681 -2.228 1.00 44.56 130 ASN A CA 1
ATOM 1064 C C . ASN A 1 130 ? 20.400 -13.799 -3.748 1.00 44.56 130 ASN A C 1
ATOM 1066 O O . ASN A 1 130 ? 19.246 -13.812 -4.242 1.00 44.56 130 ASN A O 1
#

Radius of gyration: 13.95 Å; chains: 1; bounding box: 37×29×38 Å